Protein AF-A0A819P116-F1 (afdb_monomer)

Mean predicted aligned error: 5.12 Å

Radius of gyration: 17.54 Å; Cα contacts (8 Å, |Δi|>4): 75; chains: 1; bounding box: 42×33×46 Å

Sequence (129 aa):
MNESTSEQAKCEFLTLCRNRYPELSNAIDEFEQTYTVNDAIKWYTKDTFVYKLVNRALRTQDLECLFVLRFYLRNLTHCLKNEWNEWRNATNSGSIVTLYRGQVVNKEFRLDLLKRQGMLVSANGYLST

Foldseek 3Di:
DDPVVLVVLLVLLLVVLCVVCVVQVVVSVVCVPPDDLLCLVVVCPPPGSNVVQQVVCLQVVVVVSVSSCVSSVVSNVVNVVVVVVVVCVVVVDPDDDDDDDDDDDDPVVVVVVVVQPPDDDDRSHDDDD

Secondary structure (DSSP, 8-state):
--HHHHHHHHHHHHHHHHHH-GGGHHHHHHHHHH--GGGHHHHHHSTTHHHHHHHHHHHHT-HHHHHHTHHHHHHHHHHHHHHHHHHHHHHT--PPPP--------HHHHHHHHHTTT-----SS----

Solvent-accessible surface area (backbone atoms only — not comparable to full-atom values): 7775 Å² total; per-residue (Å²): 132,62,69,72,64,53,53,52,32,47,51,50,34,51,51,53,46,49,74,74,39,63,92,45,46,71,62,51,52,50,42,72,78,67,65,49,63,86,45,32,58,62,47,47,72,38,99,45,70,56,30,54,51,54,56,45,29,36,68,69,61,35,61,70,57,44,59,39,39,42,50,58,54,51,34,33,52,49,48,55,51,49,54,51,51,52,51,40,62,74,64,72,48,96,64,88,81,90,78,68,64,90,76,94,74,56,74,66,59,52,54,54,53,65,75,46,70,93,62,90,85,85,72,63,61,88,83,84,88

pLDDT: mean 91.26, std 8.72, range [49.66, 97.81]

Structure (mmCIF, N/CA/C/O backbone):
data_AF-A0A819P116-F1
#
_entry.id   AF-A0A819P116-F1
#
loop_
_atom_site.group_PDB
_atom_site.id
_atom_site.type_symbol
_atom_site.label_atom_id
_atom_site.label_alt_id
_atom_site.label_comp_id
_atom_site.label_asym_id
_atom_site.label_entity_id
_atom_site.label_seq_id
_atom_site.pdbx_PDB_ins_code
_atom_site.Cartn_x
_atom_site.Cartn_y
_atom_site.Cartn_z
_atom_site.occupancy
_atom_site.B_iso_or_equiv
_atom_site.auth_seq_id
_atom_site.auth_comp_id
_atom_site.auth_asym_id
_atom_site.auth_atom_id
_atom_site.pdbx_PDB_model_num
ATOM 1 N N . MET A 1 1 ? -8.294 20.040 8.835 1.00 49.66 1 MET A N 1
ATOM 2 C CA . MET A 1 1 ? -9.224 18.938 8.502 1.00 49.66 1 MET A CA 1
ATOM 3 C C . MET A 1 1 ? -9.812 18.492 9.825 1.00 49.66 1 MET A C 1
ATOM 5 O O . MET A 1 1 ? -9.026 18.102 10.677 1.00 49.66 1 MET A O 1
ATOM 9 N N . ASN A 1 2 ? -11.115 18.672 10.042 1.00 53.50 2 ASN A N 1
ATOM 10 C CA . ASN A 1 2 ? -11.742 18.419 11.343 1.00 53.50 2 ASN A CA 1
ATOM 11 C C . ASN A 1 2 ? -11.676 16.919 11.685 1.00 53.50 2 ASN A C 1
ATOM 13 O O . ASN A 1 2 ? -11.844 16.084 10.794 1.00 53.50 2 ASN A O 1
ATOM 17 N N . GLU A 1 3 ? -11.447 16.580 12.953 1.00 60.75 3 GLU A N 1
ATOM 18 C CA . GLU A 1 3 ? -11.389 15.200 13.477 1.00 60.75 3 GLU A CA 1
ATOM 19 C C . GLU A 1 3 ? -12.561 14.331 12.984 1.00 60.75 3 GLU A C 1
ATOM 21 O O . GLU A 1 3 ? -12.343 13.262 12.412 1.00 60.75 3 GLU A O 1
ATOM 26 N N . SER A 1 4 ? -13.775 14.891 13.017 1.00 64.81 4 SER A N 1
ATOM 27 C CA . SER A 1 4 ? -15.019 14.268 12.540 1.00 64.81 4 SER A CA 1
ATOM 28 C C . SER A 1 4 ? -14.961 13.750 11.088 1.00 64.81 4 SER A C 1
ATOM 30 O O . SER A 1 4 ? -15.488 12.679 10.789 1.00 64.81 4 SER A O 1
ATOM 32 N N . THR A 1 5 ? -14.262 14.438 10.174 1.00 74.12 5 THR A N 1
ATOM 33 C CA . THR A 1 5 ? -14.119 13.964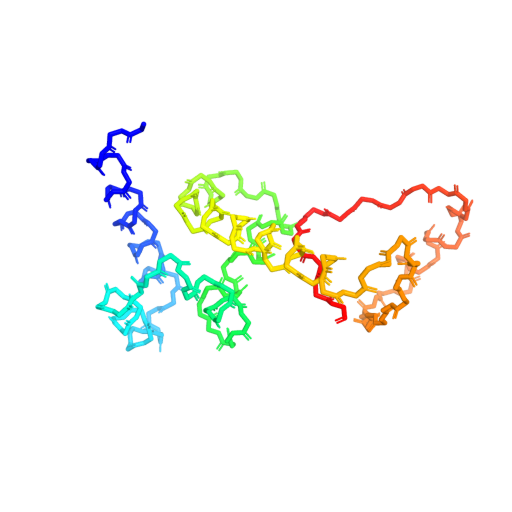 8.778 1.00 74.12 5 THR A CA 1
ATOM 34 C C . THR A 1 5 ? -13.131 12.809 8.615 1.00 74.12 5 THR A C 1
ATOM 36 O O . THR A 1 5 ? -13.232 12.047 7.652 1.00 74.12 5 THR A O 1
ATOM 39 N N . SER A 1 6 ? -12.165 12.667 9.527 1.00 78.88 6 SER A N 1
ATOM 40 C CA . SER A 1 6 ? -11.186 11.575 9.487 1.00 78.88 6 SER A CA 1
ATOM 41 C C . SER A 1 6 ? -11.774 10.280 10.041 1.00 78.88 6 SER A C 1
ATOM 43 O O . SER A 1 6 ? -11.533 9.210 9.483 1.00 78.88 6 SER A O 1
ATOM 45 N N . GLU A 1 7 ? -12.572 10.376 11.103 1.00 86.69 7 GLU A N 1
ATOM 46 C CA . GLU A 1 7 ? -13.273 9.233 11.696 1.00 86.69 7 GLU A CA 1
ATOM 47 C C . GLU A 1 7 ? -14.294 8.646 10.722 1.00 86.69 7 GLU A C 1
ATOM 49 O O . GLU A 1 7 ? -14.283 7.441 10.481 1.00 86.69 7 GLU A O 1
ATOM 54 N N . GLN A 1 8 ? -15.086 9.496 10.059 1.00 93.00 8 GLN A N 1
ATOM 55 C CA . GLN A 1 8 ? -16.009 9.045 9.017 1.00 93.00 8 GLN A CA 1
ATOM 56 C C . GLN A 1 8 ? -15.275 8.308 7.884 1.00 93.00 8 GLN A C 1
ATOM 58 O O . GLN A 1 8 ? -15.697 7.230 7.467 1.00 93.00 8 GLN A O 1
ATOM 63 N N . ALA A 1 9 ? -14.144 8.845 7.416 1.00 94.06 9 ALA A N 1
ATOM 64 C CA . ALA A 1 9 ? -13.345 8.204 6.373 1.00 94.06 9 ALA A CA 1
ATOM 65 C C . ALA A 1 9 ? -12.783 6.838 6.816 1.00 94.06 9 ALA A C 1
ATOM 67 O O . ALA A 1 9 ? -12.745 5.903 6.016 1.00 94.06 9 ALA A O 1
ATOM 68 N N . LYS A 1 10 ? -12.380 6.695 8.089 1.00 94.69 10 LYS A N 1
ATOM 69 C CA . LYS A 1 10 ? -11.963 5.404 8.662 1.00 94.69 10 LYS A CA 1
ATOM 70 C C . LYS A 1 10 ? -13.136 4.415 8.701 1.00 94.69 10 LYS A C 1
ATOM 72 O O . LYS A 1 10 ? -12.958 3.264 8.309 1.00 94.69 10 LYS A O 1
ATOM 77 N N . CYS A 1 11 ? -14.329 4.847 9.108 1.00 95.75 11 CYS A N 1
ATOM 78 C CA . CYS A 1 11 ? -15.523 3.996 9.137 1.00 95.75 11 CYS A CA 1
ATOM 79 C C . CYS A 1 11 ? -15.935 3.510 7.737 1.00 95.75 11 CYS A C 1
ATOM 81 O O . CYS A 1 11 ? -16.215 2.323 7.555 1.00 95.75 11 CYS A O 1
ATOM 83 N N . GLU A 1 12 ? -15.925 4.394 6.735 1.00 96.75 12 GLU A N 1
ATOM 84 C CA . GLU A 1 12 ? -16.185 4.040 5.330 1.00 96.75 12 GLU A CA 1
ATOM 85 C C . GLU A 1 12 ? -15.174 2.999 4.828 1.00 96.75 12 GLU A C 1
ATOM 87 O O . GLU A 1 12 ? -15.554 1.986 4.235 1.00 96.75 12 GLU A O 1
ATOM 92 N N . PHE A 1 13 ? -13.889 3.211 5.128 1.00 96.38 13 PHE A N 1
ATOM 93 C CA . PHE A 1 13 ? -12.815 2.276 4.806 1.00 96.38 13 PHE A CA 1
ATOM 94 C C . PHE A 1 13 ? -13.048 0.889 5.419 1.00 96.38 13 PHE A C 1
ATOM 96 O O . PHE A 1 13 ? -12.999 -0.114 4.704 1.00 96.38 13 PHE A O 1
ATOM 103 N N . LEU A 1 14 ? -13.337 0.815 6.721 1.00 97.19 14 LEU A N 1
ATOM 104 C CA . LEU A 1 14 ? -13.573 -0.457 7.412 1.00 97.19 14 LEU A CA 1
ATOM 105 C C . LEU A 1 14 ? -14.817 -1.172 6.882 1.00 97.19 14 LEU A C 1
ATOM 107 O O . LEU A 1 14 ? -14.788 -2.385 6.675 1.00 97.19 14 LEU A O 1
ATOM 111 N N . THR A 1 15 ? -15.879 -0.422 6.588 1.00 97.19 15 THR A N 1
ATOM 112 C CA . THR A 1 15 ? -17.108 -0.957 5.985 1.00 97.19 15 THR A CA 1
ATOM 113 C C . THR A 1 15 ? -16.822 -1.597 4.627 1.00 97.19 15 THR A C 1
ATOM 115 O O . THR A 1 15 ? -17.214 -2.739 4.383 1.00 97.19 15 THR A O 1
ATOM 118 N N . LEU A 1 16 ? -16.070 -0.909 3.760 1.00 96.69 16 LEU A N 1
ATOM 119 C CA . LEU A 1 16 ? -15.649 -1.460 2.472 1.00 96.69 16 LEU A CA 1
ATOM 120 C C . LEU A 1 16 ? -14.824 -2.743 2.649 1.00 96.69 16 LEU A C 1
ATOM 122 O O . LEU A 1 16 ? -15.045 -3.719 1.931 1.00 96.69 16 LEU A O 1
ATOM 126 N N . CYS A 1 17 ? -13.899 -2.764 3.612 1.00 96.38 17 CYS A N 1
ATOM 127 C CA . CYS A 1 17 ? -13.060 -3.933 3.876 1.00 96.38 17 CYS A CA 1
ATOM 128 C C . CYS A 1 17 ? -13.887 -5.145 4.321 1.00 96.38 17 CYS A C 1
ATOM 130 O O . CYS A 1 17 ? -13.703 -6.225 3.761 1.00 96.38 17 CYS A O 1
ATOM 132 N N . ARG A 1 18 ? -14.828 -4.961 5.258 1.00 96.81 18 ARG A N 1
ATOM 133 C CA . ARG A 1 18 ? -15.718 -6.031 5.749 1.00 96.81 18 ARG A CA 1
ATOM 134 C C . ARG A 1 18 ? -16.588 -6.608 4.638 1.00 96.81 18 ARG A C 1
ATOM 136 O O . ARG A 1 18 ? -16.720 -7.822 4.535 1.00 96.81 18 ARG A O 1
ATOM 143 N N . ASN A 1 19 ? -17.115 -5.750 3.766 1.00 96.12 19 ASN A N 1
ATOM 144 C CA . ASN A 1 19 ? -17.925 -6.186 2.629 1.00 96.12 19 ASN A CA 1
ATOM 145 C C . ASN A 1 19 ? -17.101 -6.947 1.580 1.00 96.12 19 ASN A C 1
ATOM 147 O O . ASN A 1 19 ? -17.611 -7.857 0.929 1.00 96.12 19 ASN A O 1
ATOM 151 N N . ARG A 1 20 ? -15.835 -6.561 1.372 1.00 95.31 20 ARG A N 1
ATOM 152 C CA . ARG A 1 20 ? -15.000 -7.116 0.298 1.00 95.31 20 ARG A CA 1
ATOM 153 C C . ARG A 1 20 ? -14.248 -8.383 0.686 1.00 95.31 20 ARG A C 1
ATOM 155 O O . ARG A 1 20 ? -13.995 -9.196 -0.205 1.00 95.31 20 ARG A O 1
ATOM 162 N N . TYR A 1 21 ? -13.878 -8.492 1.959 1.00 95.50 21 TYR A N 1
ATOM 163 C CA . TYR A 1 21 ? -13.057 -9.565 2.518 1.00 95.50 21 TYR A CA 1
ATOM 164 C C . TYR A 1 21 ? -13.675 -10.098 3.820 1.00 95.50 21 TYR A C 1
ATOM 166 O O . TYR A 1 21 ? -13.065 -9.967 4.888 1.00 95.50 21 TYR A O 1
ATOM 174 N N . PRO A 1 22 ? -14.894 -10.670 3.774 1.00 95.00 22 PRO A N 1
ATOM 175 C CA . PRO A 1 22 ? -15.535 -11.232 4.963 1.00 95.00 22 PRO A CA 1
ATOM 176 C C . PRO A 1 22 ? -14.680 -12.323 5.627 1.00 95.00 22 PRO A C 1
ATOM 178 O O . PRO A 1 22 ? -14.722 -12.489 6.841 1.00 95.00 22 PRO A O 1
ATOM 181 N N . GLU A 1 23 ? -13.845 -13.023 4.855 1.00 96.25 23 GLU A N 1
ATOM 182 C CA . GLU A 1 23 ? -12.907 -14.035 5.341 1.00 96.25 23 GLU A CA 1
ATOM 183 C C . GLU A 1 23 ? -11.741 -13.470 6.171 1.00 96.25 23 GLU A C 1
ATOM 185 O O . GLU A 1 23 ? -11.044 -14.224 6.845 1.00 96.25 23 GLU A O 1
ATOM 190 N N . LEU A 1 24 ? -11.517 -12.151 6.136 1.00 96.00 24 LEU A N 1
ATOM 191 C CA . LEU A 1 24 ? -10.452 -11.462 6.870 1.00 96.00 24 LEU A CA 1
ATOM 192 C C . LEU A 1 24 ? -10.985 -10.648 8.060 1.00 96.00 24 LEU A C 1
ATOM 194 O O . LEU A 1 24 ? -10.283 -9.755 8.536 1.00 96.00 24 LEU A O 1
ATOM 198 N N . SER A 1 25 ? -12.189 -10.955 8.561 1.00 95.19 25 SER A N 1
ATOM 199 C CA . SER A 1 25 ? -12.842 -10.230 9.665 1.00 95.19 25 SER A CA 1
ATOM 200 C C . SER A 1 25 ? -11.921 -10.016 10.869 1.00 95.19 25 SER A C 1
ATOM 202 O O . SER A 1 25 ? -11.741 -8.883 11.297 1.00 95.19 25 SER A O 1
ATOM 204 N N . ASN A 1 26 ? -11.231 -11.065 11.327 1.00 96.88 26 ASN A N 1
ATOM 205 C CA . ASN A 1 26 ? -10.325 -10.986 12.479 1.00 96.88 26 ASN A CA 1
ATOM 206 C C . ASN A 1 26 ? -9.188 -9.972 12.267 1.00 96.88 26 ASN A C 1
ATOM 208 O O . ASN A 1 26 ? -8.820 -9.251 13.189 1.00 96.88 26 ASN A O 1
ATOM 212 N N . ALA A 1 27 ? -8.635 -9.897 11.052 1.00 97.12 27 ALA A N 1
ATOM 213 C CA . ALA A 1 27 ? -7.581 -8.937 10.727 1.00 97.12 27 ALA A CA 1
ATOM 214 C C . ALA A 1 27 ? -8.131 -7.506 10.613 1.00 97.12 27 ALA A C 1
ATOM 216 O O . ALA A 1 27 ? -7.426 -6.550 10.932 1.00 97.12 27 ALA A O 1
ATOM 217 N N . ILE A 1 28 ? -9.375 -7.353 10.151 1.00 97.81 28 ILE A N 1
ATOM 218 C CA . ILE A 1 28 ? -10.056 -6.056 10.081 1.00 97.81 28 ILE A CA 1
ATOM 219 C C . ILE A 1 28 ? -10.374 -5.547 11.491 1.00 97.81 28 ILE A C 1
ATOM 221 O O . ILE A 1 28 ? -10.166 -4.367 11.764 1.00 97.81 28 ILE A O 1
ATOM 225 N N . ASP A 1 29 ? -10.808 -6.425 12.392 1.00 97.75 29 ASP A N 1
ATOM 226 C CA . ASP A 1 29 ? -11.084 -6.081 13.787 1.00 97.75 29 ASP A CA 1
ATOM 227 C C . ASP A 1 29 ? -9.786 -5.750 14.545 1.00 97.75 29 ASP A C 1
ATOM 229 O O . ASP A 1 29 ? -9.729 -4.748 15.259 1.00 97.75 29 ASP A O 1
ATOM 233 N N . GLU A 1 30 ? -8.704 -6.512 14.314 1.00 97.81 30 GLU A N 1
ATOM 234 C CA . GLU A 1 30 ? -7.354 -6.180 14.801 1.00 97.81 30 GLU A CA 1
ATOM 235 C C . GLU A 1 30 ? -6.950 -4.776 14.331 1.00 97.81 30 GLU A C 1
ATOM 237 O O . GLU A 1 30 ? -6.505 -3.953 15.132 1.00 97.81 30 GLU A O 1
ATOM 242 N N . PHE A 1 31 ? -7.138 -4.471 13.044 1.00 97.44 31 PHE A N 1
ATOM 243 C CA . PHE A 1 31 ? -6.842 -3.149 12.502 1.00 97.44 31 PHE A CA 1
ATOM 244 C C . PHE A 1 31 ? -7.696 -2.067 13.168 1.00 97.44 31 PHE A C 1
ATOM 246 O O . PHE A 1 31 ? -7.167 -1.042 13.581 1.00 97.44 31 PHE A O 1
ATOM 253 N N . GLU A 1 32 ? -9.009 -2.254 13.291 1.00 97.12 32 GLU A N 1
ATOM 254 C CA . GLU A 1 32 ? -9.896 -1.243 13.870 1.00 97.12 32 GLU A CA 1
ATOM 255 C C . GLU A 1 32 ? -9.470 -0.844 15.289 1.00 97.12 32 GLU A C 1
ATOM 257 O O . GLU A 1 32 ? -9.412 0.358 15.581 1.00 97.12 32 GLU A O 1
ATOM 262 N N . GLN A 1 33 ? -9.116 -1.842 16.108 1.00 96.88 33 GLN A N 1
ATOM 263 C CA . GLN A 1 33 ? -8.743 -1.694 17.515 1.00 96.88 33 GLN A CA 1
ATOM 264 C C . GLN A 1 33 ? -7.321 -1.164 17.719 1.00 96.88 33 GLN A C 1
ATOM 266 O O . GLN A 1 33 ? -7.084 -0.397 18.649 1.00 96.88 33 GLN A O 1
ATOM 271 N N . THR A 1 34 ? -6.369 -1.585 16.882 1.00 96.38 34 THR A N 1
ATOM 272 C CA . THR A 1 34 ? -4.933 -1.358 17.138 1.00 96.38 34 THR A CA 1
ATOM 273 C C . THR A 1 34 ? -4.278 -0.357 16.197 1.00 96.38 34 THR A C 1
ATOM 275 O O . THR A 1 34 ? -3.186 0.122 16.491 1.00 96.38 34 THR A O 1
ATOM 278 N N . TYR A 1 35 ? -4.908 -0.027 15.066 1.00 97.06 35 TYR A N 1
ATOM 279 C CA . TYR A 1 35 ? -4.278 0.802 14.046 1.00 97.06 35 TYR A CA 1
ATOM 280 C C . TYR A 1 35 ? -3.994 2.220 14.538 1.00 97.06 35 TYR A C 1
ATOM 282 O O . TYR A 1 35 ? -4.913 2.986 14.849 1.00 97.06 35 TYR A O 1
ATOM 290 N N . THR A 1 36 ? -2.721 2.603 14.461 1.00 95.88 36 THR A N 1
ATOM 291 C CA . THR A 1 36 ? -2.273 3.992 14.541 1.00 95.88 36 THR A CA 1
ATOM 292 C C . THR A 1 36 ? -1.695 4.453 13.202 1.00 95.88 36 THR A C 1
ATOM 294 O O . THR A 1 36 ? -1.351 3.645 12.337 1.00 95.88 36 THR A O 1
ATOM 297 N N . VAL A 1 37 ? -1.557 5.770 13.014 1.00 95.44 37 VAL A N 1
ATOM 298 C CA . VAL A 1 37 ? -0.964 6.341 11.788 1.00 95.44 37 VAL A CA 1
ATOM 299 C C . VAL A 1 37 ? 0.428 5.758 11.522 1.00 95.44 37 VAL A C 1
ATOM 301 O O . VAL A 1 37 ? 0.726 5.416 10.381 1.00 95.44 37 VAL A O 1
ATOM 304 N N . ASN A 1 38 ? 1.238 5.566 12.568 1.00 95.69 38 ASN A N 1
ATOM 305 C CA . ASN A 1 38 ? 2.607 5.052 12.461 1.00 95.69 38 ASN A CA 1
ATOM 306 C C . ASN A 1 38 ? 2.665 3.587 11.996 1.00 95.69 38 ASN A C 1
ATOM 308 O O . ASN A 1 38 ? 3.666 3.160 11.427 1.00 95.69 38 ASN A O 1
ATOM 312 N N . ASP A 1 39 ? 1.577 2.829 12.148 1.00 96.25 39 ASP A N 1
ATOM 313 C CA . ASP A 1 39 ? 1.490 1.448 11.669 1.00 96.25 39 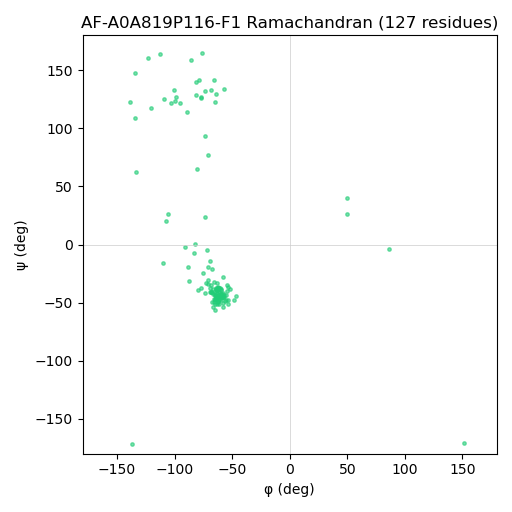ASP A CA 1
ATOM 314 C C . ASP A 1 39 ? 1.138 1.349 10.177 1.00 96.25 39 ASP A C 1
ATOM 316 O O . ASP A 1 39 ? 1.016 0.242 9.646 1.00 96.25 39 ASP A O 1
ATOM 320 N N . ALA A 1 40 ? 0.950 2.472 9.469 1.00 97.38 40 ALA A N 1
ATOM 321 C CA . ALA A 1 40 ? 0.516 2.459 8.074 1.00 97.38 40 ALA A CA 1
ATOM 322 C C . ALA A 1 40 ? 1.419 1.584 7.196 1.00 97.38 40 ALA A C 1
ATOM 324 O O . ALA A 1 40 ? 0.910 0.686 6.533 1.00 97.38 40 ALA A O 1
ATOM 325 N N . ILE A 1 41 ? 2.741 1.761 7.235 1.00 97.38 41 ILE A N 1
ATOM 326 C CA . ILE A 1 41 ? 3.658 0.949 6.416 1.00 97.38 41 ILE A CA 1
ATOM 327 C C . ILE A 1 41 ? 3.567 -0.533 6.796 1.00 97.38 41 ILE A C 1
ATOM 329 O O . ILE A 1 41 ? 3.453 -1.376 5.910 1.00 97.38 41 ILE A O 1
ATOM 333 N N . LYS A 1 42 ? 3.534 -0.849 8.096 1.00 97.19 42 LYS A N 1
ATOM 334 C CA . LYS A 1 42 ? 3.424 -2.224 8.609 1.00 97.19 42 LYS A CA 1
ATOM 335 C C . LYS A 1 42 ? 2.180 -2.940 8.078 1.00 97.19 42 LYS A C 1
ATOM 337 O O . LYS A 1 42 ? 2.265 -4.081 7.635 1.00 97.19 42 LYS A O 1
ATOM 342 N N . TRP A 1 43 ? 1.024 -2.280 8.088 1.00 97.25 43 TRP A N 1
ATOM 343 C CA . TRP A 1 43 ? -0.210 -2.859 7.546 1.00 97.25 43 TRP A CA 1
ATOM 344 C C . TRP A 1 43 ? -0.204 -2.965 6.020 1.00 97.25 43 TRP A C 1
ATOM 346 O O . TRP A 1 43 ? -0.808 -3.889 5.477 1.00 97.25 43 TRP A O 1
ATOM 356 N N . TYR A 1 44 ? 0.494 -2.057 5.334 1.00 96.75 44 TYR A N 1
ATOM 357 C CA . TYR A 1 44 ? 0.631 -2.092 3.881 1.00 96.75 44 TYR A CA 1
ATOM 358 C C . TYR A 1 44 ? 1.534 -3.239 3.421 1.00 96.75 44 TYR A C 1
ATOM 360 O O . TYR A 1 44 ? 1.301 -3.802 2.358 1.00 96.75 44 TYR A O 1
ATOM 368 N N . THR A 1 45 ? 2.558 -3.591 4.199 1.00 95.06 45 THR A N 1
ATOM 369 C CA . THR A 1 45 ? 3.494 -4.673 3.861 1.00 95.06 45 THR A CA 1
ATOM 370 C C . THR A 1 45 ? 3.036 -6.049 4.350 1.00 95.06 45 THR A C 1
ATOM 372 O O . THR A 1 45 ? 3.493 -7.058 3.816 1.00 95.06 45 THR A O 1
ATOM 375 N N . LYS A 1 46 ? 2.111 -6.123 5.318 1.00 94.31 46 LYS A N 1
ATOM 376 C CA . LYS A 1 46 ? 1.462 -7.376 5.749 1.00 94.31 46 LYS A CA 1
ATOM 377 C C . LYS A 1 46 ? 0.552 -7.896 4.623 1.00 94.31 46 LYS A C 1
ATOM 379 O O . LYS A 1 46 ? -0.268 -7.141 4.099 1.00 94.31 46 LYS A O 1
ATOM 384 N N . ASP A 1 47 ? 0.629 -9.189 4.290 1.00 90.75 47 ASP A N 1
ATOM 385 C CA . ASP A 1 47 ? -0.260 -9.822 3.295 1.00 90.75 47 ASP A CA 1
ATOM 386 C C . ASP A 1 47 ? -1.697 -9.962 3.833 1.00 90.75 47 ASP A C 1
ATOM 388 O O . ASP A 1 47 ? -2.137 -11.012 4.296 1.00 90.75 47 ASP A O 1
ATOM 392 N N . THR A 1 48 ? -2.428 -8.849 3.832 1.00 94.44 48 THR A N 1
ATOM 393 C CA . THR A 1 48 ? -3.792 -8.734 4.367 1.00 94.44 48 THR A CA 1
ATOM 394 C C . THR A 1 48 ? -4.690 -7.924 3.435 1.00 94.44 48 THR A C 1
ATOM 396 O O . THR A 1 48 ? -4.311 -7.565 2.315 1.00 94.44 48 THR A O 1
ATOM 399 N N . PHE A 1 49 ? -5.903 -7.616 3.899 1.00 95.62 49 PHE A N 1
ATOM 400 C CA . PHE A 1 49 ? -6.885 -6.817 3.172 1.00 95.62 49 PHE A CA 1
ATOM 401 C C . PHE A 1 49 ? -6.334 -5.453 2.734 1.00 95.62 49 PHE A C 1
ATOM 403 O O . PHE A 1 49 ? -6.654 -4.999 1.639 1.00 95.62 49 PHE A O 1
ATOM 410 N N . VAL A 1 50 ? -5.468 -4.828 3.538 1.00 95.88 50 VAL A N 1
ATOM 411 C CA . VAL A 1 50 ? -4.918 -3.496 3.265 1.00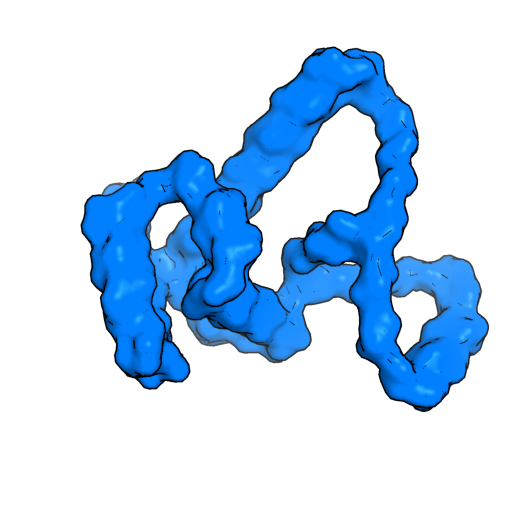 95.88 50 VAL A CA 1
ATOM 412 C C . VAL A 1 50 ? -4.049 -3.497 2.008 1.00 95.88 50 VAL A C 1
ATOM 414 O O . VAL A 1 50 ? -4.345 -2.776 1.053 1.00 95.88 50 VAL A O 1
ATOM 417 N N . TYR A 1 51 ? -3.023 -4.355 1.974 1.00 93.69 51 TYR A N 1
ATOM 418 C CA . TYR A 1 51 ? -2.150 -4.534 0.811 1.00 93.69 51 TYR A CA 1
ATOM 419 C C . TYR A 1 51 ? -2.961 -4.833 -0.455 1.00 93.69 51 TYR A C 1
ATOM 421 O O . TYR A 1 51 ? -2.762 -4.203 -1.499 1.00 93.69 51 TYR A O 1
ATOM 429 N N . LYS A 1 52 ? -3.907 -5.777 -0.353 1.00 92.19 52 LYS A N 1
ATOM 430 C CA . LYS A 1 52 ? -4.734 -6.240 -1.475 1.00 92.19 52 LYS A CA 1
ATOM 431 C C . LYS A 1 52 ? -5.636 -5.131 -2.012 1.00 92.19 52 LYS A C 1
ATOM 433 O O . LYS A 1 52 ? -5.673 -4.914 -3.225 1.00 92.19 52 LYS A O 1
ATOM 438 N N . LEU A 1 53 ? -6.342 -4.423 -1.128 1.00 94.56 53 LEU A N 1
ATOM 439 C CA . LEU A 1 53 ? -7.300 -3.383 -1.496 1.00 94.56 53 LEU A CA 1
ATOM 440 C C . LEU A 1 53 ? -6.603 -2.170 -2.112 1.00 94.56 53 LEU A C 1
ATOM 442 O O . LEU A 1 53 ? -6.971 -1.757 -3.210 1.00 94.56 53 LEU A O 1
ATOM 446 N N . VAL A 1 54 ? -5.557 -1.658 -1.457 1.00 94.75 54 VAL A N 1
ATOM 447 C CA . VAL A 1 54 ? -4.818 -0.476 -1.922 1.00 94.75 54 VAL A CA 1
ATOM 448 C C . VAL A 1 54 ? -4.181 -0.732 -3.284 1.00 94.75 54 VAL A C 1
ATOM 450 O O . VAL A 1 54 ? -4.410 0.027 -4.227 1.00 94.75 54 VAL A O 1
ATOM 453 N N . ASN A 1 55 ? -3.435 -1.831 -3.432 1.00 91.75 55 ASN A N 1
ATOM 454 C CA . ASN A 1 55 ? -2.776 -2.128 -4.703 1.00 91.75 55 ASN A CA 1
ATOM 455 C C . ASN A 1 55 ? -3.765 -2.407 -5.824 1.00 91.75 55 ASN A C 1
ATOM 457 O O . ASN A 1 55 ? -3.458 -2.135 -6.982 1.00 91.75 55 ASN A O 1
ATOM 461 N N . ARG A 1 56 ? -4.922 -2.997 -5.520 1.00 92.31 56 ARG A N 1
ATOM 462 C CA . ARG A 1 56 ? -5.960 -3.207 -6.526 1.00 92.31 56 ARG A CA 1
ATOM 463 C C . ARG A 1 56 ? -6.538 -1.877 -6.993 1.00 92.31 56 ARG A C 1
ATOM 465 O O . ARG A 1 56 ? -6.504 -1.637 -8.193 1.00 92.31 56 ARG A O 1
ATOM 472 N N . ALA A 1 57 ? -7.006 -1.037 -6.069 1.00 94.31 57 ALA A N 1
ATOM 473 C CA . ALA A 1 57 ? -7.645 0.238 -6.387 1.00 94.31 57 ALA A CA 1
ATOM 474 C C . ALA A 1 57 ? -6.729 1.154 -7.212 1.00 94.31 57 ALA A C 1
ATOM 476 O O . ALA A 1 57 ? -7.164 1.740 -8.199 1.00 94.31 57 ALA A O 1
ATOM 477 N N . LEU A 1 58 ? -5.441 1.210 -6.857 1.00 92.31 58 LEU A N 1
ATOM 478 C CA . LEU A 1 58 ? -4.430 1.971 -7.592 1.00 92.31 58 LEU A CA 1
ATOM 479 C C . LEU A 1 58 ? -4.197 1.412 -9.008 1.00 92.31 58 LEU A C 1
ATOM 481 O O . LEU A 1 58 ? -4.239 2.163 -9.982 1.00 92.31 58 LEU A O 1
ATOM 485 N N . ARG A 1 59 ? -4.041 0.085 -9.148 1.00 89.38 59 ARG A N 1
ATOM 486 C CA . ARG A 1 59 ? -3.831 -0.570 -10.455 1.00 89.38 59 ARG A CA 1
ATOM 487 C C . ARG A 1 59 ? -5.016 -0.421 -11.402 1.00 89.38 59 ARG A C 1
ATOM 489 O O . ARG A 1 59 ? -4.802 -0.304 -12.603 1.00 89.38 59 ARG A O 1
ATOM 496 N N . THR A 1 60 ? -6.239 -0.465 -10.879 1.00 91.94 60 THR A N 1
ATOM 497 C CA . THR A 1 60 ? -7.461 -0.322 -11.682 1.00 91.94 60 THR A CA 1
ATOM 498 C C . THR A 1 60 ? -7.935 1.123 -11.798 1.00 91.94 60 THR A C 1
ATOM 500 O O . THR A 1 60 ? -8.929 1.354 -12.475 1.00 91.94 60 THR A O 1
ATOM 503 N N . GLN A 1 61 ? -7.251 2.074 -11.148 1.00 90.88 61 GLN A N 1
ATOM 504 C CA . GLN A 1 61 ? -7.652 3.483 -11.063 1.00 90.88 61 GLN A CA 1
ATOM 505 C C . GLN A 1 61 ? -9.119 3.654 -10.635 1.00 90.88 61 GLN A C 1
ATOM 507 O O . GLN A 1 61 ? -9.844 4.501 -11.152 1.00 90.88 61 GLN A O 1
ATOM 512 N N . ASP A 1 62 ? -9.560 2.829 -9.686 1.00 94.06 62 ASP A N 1
ATOM 513 C CA . ASP A 1 62 ? -10.926 2.860 -9.165 1.00 94.06 62 ASP A CA 1
ATOM 514 C C . ASP A 1 62 ? -11.091 4.090 -8.261 1.00 94.06 62 ASP A C 1
ATOM 516 O O . ASP A 1 62 ? -10.725 4.065 -7.086 1.00 94.06 62 ASP A O 1
ATOM 520 N N . LEU A 1 63 ? -11.572 5.196 -8.835 1.00 93.31 63 LEU A N 1
ATOM 521 C CA . LEU A 1 63 ? -11.645 6.494 -8.159 1.00 93.31 63 LEU A CA 1
ATOM 522 C C . LEU A 1 63 ? -12.558 6.471 -6.929 1.00 93.31 63 LEU A C 1
ATOM 524 O O . LEU A 1 63 ? -12.225 7.091 -5.919 1.00 93.31 63 LEU A O 1
ATOM 528 N N . GLU A 1 64 ? -13.671 5.740 -6.989 1.00 94.00 64 GLU A N 1
ATOM 529 C CA . GLU A 1 64 ? -14.595 5.598 -5.861 1.00 94.00 64 GLU A CA 1
ATOM 530 C C . GLU A 1 64 ? -13.917 4.843 -4.715 1.00 94.00 64 GLU A C 1
ATOM 532 O O . GLU A 1 64 ? -13.906 5.307 -3.570 1.00 94.00 64 GLU A O 1
ATOM 537 N N . CYS A 1 65 ? -13.252 3.725 -5.026 1.00 94.44 65 CYS A N 1
ATOM 538 C CA . CYS A 1 65 ? -12.495 2.977 -4.032 1.00 94.44 65 CYS A CA 1
ATOM 539 C C . CYS A 1 65 ? -11.332 3.805 -3.467 1.00 94.44 65 CYS A C 1
ATOM 541 O O . CYS A 1 65 ? -11.122 3.815 -2.254 1.00 94.44 65 CYS A O 1
ATOM 543 N N . LEU A 1 66 ? -10.603 4.545 -4.306 1.00 94.88 66 LEU A N 1
ATOM 544 C CA . LEU A 1 66 ? -9.512 5.421 -3.870 1.00 94.88 66 LEU A CA 1
ATOM 545 C C . LEU A 1 66 ? -10.003 6.542 -2.946 1.00 94.88 66 LEU A C 1
ATOM 547 O O . LEU A 1 66 ? -9.317 6.870 -1.976 1.00 94.88 66 LEU A O 1
ATOM 551 N N . PHE A 1 67 ? -11.194 7.092 -3.193 1.00 94.94 67 PHE A N 1
ATOM 552 C CA . PHE A 1 67 ? -11.801 8.076 -2.303 1.00 94.94 67 PHE A CA 1
ATOM 553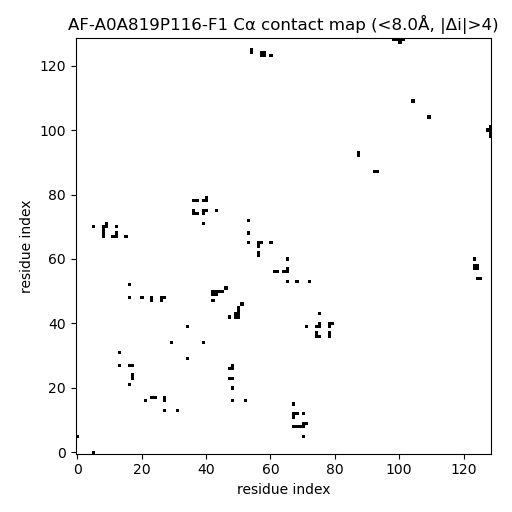 C C . PHE A 1 67 ? -12.136 7.473 -0.935 1.00 94.94 67 PHE A C 1
ATOM 555 O O . PHE A 1 67 ? -11.853 8.090 0.091 1.00 94.94 67 PHE A O 1
ATOM 562 N N . VAL A 1 68 ? -12.666 6.251 -0.875 1.00 96.31 68 VAL A N 1
ATOM 563 C CA . VAL A 1 68 ? -12.886 5.548 0.404 1.00 96.31 68 VAL A CA 1
ATOM 564 C C . VAL A 1 68 ? -11.556 5.255 1.113 1.00 96.31 68 VAL A C 1
ATOM 566 O O . VAL A 1 68 ? -11.427 5.442 2.321 1.00 96.31 68 VAL A O 1
ATOM 569 N N . LEU A 1 69 ? -10.516 4.891 0.358 1.00 95.50 69 LEU A N 1
ATOM 570 C CA . LEU A 1 69 ? -9.165 4.641 0.870 1.00 95.50 69 LEU A CA 1
ATOM 571 C C . LEU A 1 69 ? -8.411 5.915 1.306 1.00 95.50 69 LEU A C 1
ATOM 573 O O . LEU A 1 69 ? -7.304 5.798 1.840 1.00 95.50 69 LEU A O 1
ATOM 577 N N . ARG A 1 70 ? -8.969 7.124 1.114 1.00 94.81 70 ARG A N 1
ATOM 578 C CA . ARG A 1 70 ? -8.286 8.418 1.351 1.00 94.81 70 ARG A CA 1
ATOM 579 C C . ARG A 1 70 ? -7.649 8.536 2.734 1.00 94.81 70 ARG A C 1
ATOM 581 O O . ARG A 1 70 ? -6.550 9.076 2.854 1.00 94.81 70 ARG A O 1
ATOM 588 N N . PHE A 1 71 ? -8.319 8.008 3.760 1.00 94.88 71 PHE A N 1
ATOM 589 C CA . PHE A 1 71 ? -7.814 7.972 5.132 1.00 94.88 71 PHE A CA 1
ATOM 590 C C . PHE A 1 71 ? -6.474 7.235 5.195 1.00 94.88 71 PHE A C 1
ATOM 592 O O . PHE A 1 71 ? -5.466 7.778 5.644 1.00 94.88 71 PHE A O 1
ATOM 599 N N . TYR A 1 72 ? -6.455 6.013 4.671 1.00 96.69 72 TYR A N 1
ATOM 600 C CA . TYR A 1 72 ? -5.293 5.149 4.749 1.00 96.69 72 TYR A CA 1
ATOM 601 C C . TYR A 1 72 ? -4.167 5.603 3.807 1.00 96.69 72 TYR A C 1
ATOM 603 O O . TYR A 1 72 ? -3.008 5.645 4.212 1.00 96.69 72 TYR A O 1
ATOM 611 N N . LEU A 1 73 ? -4.492 6.021 2.577 1.00 95.94 73 LEU A N 1
ATOM 612 C CA . LEU A 1 73 ? -3.511 6.515 1.598 1.00 95.94 73 LEU A CA 1
ATOM 613 C C . LEU A 1 73 ? -2.773 7.762 2.090 1.00 95.94 73 LEU A C 1
ATOM 615 O O . LEU A 1 73 ? -1.569 7.907 1.863 1.00 95.94 73 LEU A O 1
ATOM 619 N N . ARG A 1 74 ? -3.477 8.660 2.789 1.00 95.81 74 ARG A N 1
ATOM 620 C CA . ARG A 1 74 ? -2.862 9.836 3.407 1.00 95.81 74 ARG A CA 1
ATOM 621 C C . ARG A 1 74 ? -1.831 9.424 4.456 1.00 95.81 74 ARG A C 1
ATOM 623 O O . ARG A 1 74 ? -0.708 9.924 4.411 1.00 95.81 74 ARG A O 1
ATOM 630 N N . ASN A 1 75 ? -2.194 8.504 5.348 1.00 97.19 75 ASN A N 1
ATOM 631 C CA . ASN A 1 75 ? -1.304 8.014 6.401 1.00 97.19 75 ASN A CA 1
ATOM 632 C C . ASN A 1 75 ? -0.096 7.280 5.810 1.00 97.19 75 ASN A C 1
ATOM 634 O O . ASN A 1 75 ? 1.038 7.599 6.148 1.00 97.19 75 ASN A O 1
ATOM 638 N N . LEU A 1 76 ? -0.325 6.374 4.855 1.00 97.06 76 LEU A N 1
ATOM 639 C CA . LEU A 1 76 ? 0.742 5.636 4.182 1.00 97.06 76 LEU A CA 1
ATOM 640 C C . LEU A 1 76 ? 1.723 6.577 3.472 1.00 97.06 76 LEU A C 1
ATOM 642 O O . LEU A 1 76 ? 2.932 6.447 3.639 1.00 97.06 76 LEU A O 1
ATOM 646 N N . THR A 1 77 ? 1.216 7.567 2.732 1.00 96.25 77 THR A N 1
ATOM 647 C CA . THR A 1 77 ? 2.061 8.571 2.063 1.00 96.25 77 THR A CA 1
ATOM 648 C C . THR A 1 77 ? 2.872 9.385 3.064 1.00 96.25 77 THR A C 1
ATOM 650 O O . THR A 1 77 ? 4.030 9.701 2.799 1.00 96.25 77 THR A O 1
ATOM 653 N N . HIS A 1 78 ? 2.266 9.760 4.192 1.00 96.62 78 HIS A N 1
ATOM 654 C CA . HIS A 1 78 ? 2.949 10.508 5.239 1.00 96.62 78 HIS A CA 1
ATOM 655 C C . HIS A 1 78 ? 4.097 9.691 5.841 1.00 96.62 78 HIS A C 1
ATOM 657 O O . HIS A 1 78 ? 5.230 10.162 5.838 1.00 96.62 78 HIS A O 1
ATOM 663 N N . CYS A 1 79 ? 3.833 8.449 6.253 1.00 97.12 79 CYS A N 1
ATOM 664 C CA . CYS A 1 79 ? 4.855 7.572 6.818 1.00 97.12 79 CYS A CA 1
ATOM 665 C C . CYS A 1 79 ? 5.987 7.292 5.822 1.00 97.12 79 CYS A C 1
ATOM 667 O O . CYS A 1 79 ? 7.146 7.434 6.184 1.00 97.12 79 CYS A O 1
ATOM 669 N N . LEU A 1 80 ? 5.679 6.983 4.554 1.00 96.19 80 LEU A N 1
ATOM 670 C CA . LEU A 1 80 ? 6.711 6.738 3.534 1.00 96.19 80 LEU A CA 1
ATOM 671 C C . LEU A 1 80 ? 7.614 7.957 3.307 1.00 96.19 80 LEU A C 1
ATOM 673 O O . LEU A 1 80 ? 8.815 7.805 3.104 1.00 96.19 80 LEU A O 1
ATOM 677 N N . LYS A 1 81 ? 7.052 9.172 3.345 1.00 95.62 81 LYS A N 1
ATOM 678 C CA . LYS A 1 81 ? 7.838 10.411 3.244 1.00 95.62 81 LYS A CA 1
ATOM 679 C C . LYS A 1 81 ? 8.736 10.616 4.460 1.00 95.62 81 LYS A C 1
ATOM 681 O O . LYS A 1 81 ? 9.869 11.052 4.283 1.00 95.62 81 LYS A O 1
ATOM 686 N N . ASN A 1 82 ? 8.241 10.324 5.661 1.00 96.00 82 ASN A N 1
ATOM 687 C CA . ASN A 1 82 ? 9.032 10.446 6.883 1.00 96.00 82 ASN A CA 1
ATOM 688 C C . ASN A 1 82 ? 10.195 9.448 6.872 1.00 96.00 82 ASN A C 1
ATOM 690 O O . ASN A 1 82 ? 11.335 9.883 6.973 1.00 96.00 82 ASN A O 1
ATOM 694 N N . GLU A 1 83 ? 9.925 8.165 6.610 1.00 93.94 83 GLU A N 1
ATOM 695 C CA . GLU A 1 83 ? 10.953 7.119 6.478 1.00 93.94 83 GLU A CA 1
ATOM 696 C C . GLU A 1 83 ? 12.000 7.478 5.420 1.00 93.94 83 GLU A C 1
ATOM 698 O O . GLU A 1 83 ? 13.201 7.360 5.647 1.00 93.94 83 GLU A O 1
ATOM 703 N N . TRP A 1 84 ? 11.563 7.986 4.264 1.00 91.69 84 TRP A N 1
ATOM 704 C CA . TRP A 1 84 ? 12.478 8.451 3.224 1.00 91.69 84 TRP A CA 1
ATOM 705 C C . TRP A 1 84 ? 13.380 9.596 3.701 1.00 91.69 84 TRP A C 1
ATOM 707 O O . TRP A 1 84 ? 14.581 9.594 3.430 1.00 91.69 84 TRP A O 1
ATOM 717 N N . ASN A 1 85 ? 12.815 10.583 4.398 1.00 91.94 85 ASN A N 1
ATOM 718 C CA . ASN A 1 85 ? 13.579 11.716 4.913 1.00 91.94 85 ASN A CA 1
ATOM 719 C C . ASN A 1 85 ? 14.570 11.278 5.998 1.00 91.94 85 ASN A C 1
ATOM 721 O O . ASN A 1 85 ? 15.714 11.726 5.985 1.00 91.94 85 ASN A O 1
ATOM 725 N N . GLU A 1 86 ? 14.153 10.397 6.907 1.00 92.19 86 GLU A N 1
ATOM 726 C CA . GLU A 1 86 ? 15.014 9.833 7.949 1.00 92.19 86 GLU A CA 1
ATOM 727 C C . GLU A 1 86 ? 16.164 9.034 7.344 1.00 92.19 86 GLU A C 1
ATOM 729 O O . GLU A 1 86 ? 17.324 9.303 7.659 1.00 92.19 86 GLU A O 1
ATOM 734 N N . TRP A 1 87 ? 15.862 8.134 6.404 1.00 90.06 87 TRP A N 1
ATOM 735 C CA . TRP A 1 87 ? 16.866 7.368 5.673 1.00 90.06 87 TRP A CA 1
ATOM 736 C C . TRP A 1 87 ? 17.870 8.291 4.974 1.00 90.06 87 TRP A C 1
ATOM 738 O O . TRP A 1 87 ? 19.076 8.144 5.161 1.00 90.06 87 TRP A O 1
ATOM 748 N N . ARG A 1 88 ? 17.386 9.307 4.248 1.00 89.06 88 ARG A N 1
ATOM 749 C CA . ARG A 1 88 ? 18.235 10.259 3.517 1.00 89.06 88 ARG A CA 1
ATOM 750 C C . ARG A 1 88 ? 19.133 11.088 4.438 1.00 89.06 88 ARG A C 1
ATOM 752 O O . ARG A 1 88 ? 20.283 11.355 4.091 1.00 89.06 88 ARG A O 1
ATOM 759 N N . ASN A 1 89 ? 18.615 11.504 5.593 1.00 89.19 89 ASN A N 1
ATOM 760 C CA . ASN A 1 89 ? 19.389 12.241 6.590 1.00 89.19 89 ASN A CA 1
ATOM 761 C C . ASN A 1 89 ? 20.454 11.342 7.234 1.00 89.19 89 ASN A C 1
ATOM 763 O O . ASN A 1 89 ? 21.586 11.779 7.426 1.00 89.19 89 ASN A O 1
ATOM 767 N N . ALA A 1 90 ? 20.113 10.084 7.528 1.00 87.75 90 ALA A N 1
ATOM 768 C CA . ALA A 1 90 ? 21.016 9.125 8.156 1.00 87.75 90 ALA A CA 1
ATOM 769 C C . ALA A 1 90 ? 22.157 8.684 7.228 1.00 87.75 90 ALA A C 1
ATOM 771 O O . ALA A 1 90 ? 23.290 8.521 7.678 1.00 87.75 90 ALA A O 1
ATOM 772 N N . THR A 1 91 ? 21.890 8.509 5.931 1.00 82.06 91 THR A N 1
ATOM 773 C CA . THR A 1 91 ? 22.913 8.084 4.965 1.00 82.06 91 THR A CA 1
ATOM 774 C C . THR A 1 91 ? 23.769 9.236 4.443 1.00 82.06 91 THR A C 1
ATOM 776 O O . THR A 1 91 ? 24.747 8.988 3.739 1.00 82.06 91 THR A O 1
ATOM 779 N N . ASN A 1 92 ? 2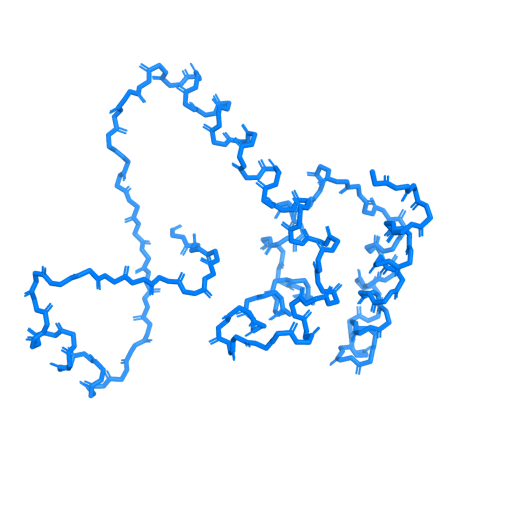3.427 10.489 4.780 1.00 69.19 92 ASN A N 1
ATOM 780 C CA . ASN A 1 92 ? 24.091 11.714 4.321 1.00 69.19 92 ASN A CA 1
ATOM 781 C C . ASN A 1 92 ? 24.290 11.751 2.792 1.00 69.19 92 ASN A C 1
ATOM 783 O O . ASN A 1 92 ? 25.240 12.348 2.277 1.00 69.19 92 ASN A O 1
ATOM 787 N N . SER A 1 93 ? 23.433 11.040 2.053 1.00 60.97 93 SER A N 1
ATOM 788 C CA . SER A 1 93 ? 23.740 10.650 0.688 1.00 60.97 93 SER A CA 1
ATOM 789 C C . SER A 1 93 ? 22.716 11.197 -0.300 1.00 60.97 93 SER A C 1
ATOM 791 O O . SER A 1 93 ? 21.545 10.831 -0.336 1.00 60.97 93 SER A O 1
ATOM 793 N N . GLY A 1 94 ? 23.204 12.049 -1.203 1.00 66.12 94 GLY A N 1
ATOM 794 C CA . GLY A 1 94 ? 22.585 12.272 -2.512 1.00 66.12 94 GLY A CA 1
ATOM 795 C C . GLY A 1 94 ? 22.809 11.091 -3.469 1.00 66.12 94 GLY A C 1
ATOM 796 O O . GLY A 1 94 ? 22.828 11.289 -4.680 1.00 66.12 94 GLY A O 1
ATOM 797 N N . SER A 1 95 ? 23.066 9.887 -2.943 1.00 72.75 95 SER A N 1
ATOM 798 C CA . SER A 1 95 ? 23.470 8.722 -3.724 1.00 72.75 95 SER A CA 1
ATOM 799 C C . SER A 1 95 ? 22.267 8.041 -4.362 1.00 72.75 95 SER A C 1
ATOM 801 O O . SER A 1 95 ? 21.229 7.848 -3.729 1.00 72.75 95 SER A O 1
ATOM 803 N N . ILE A 1 96 ? 22.444 7.613 -5.607 1.00 82.94 96 ILE A N 1
ATOM 804 C CA . ILE A 1 96 ? 21.481 6.777 -6.322 1.00 82.94 96 ILE A CA 1
ATOM 805 C C . ILE A 1 96 ? 21.379 5.425 -5.604 1.00 82.94 96 ILE A C 1
ATOM 807 O O . ILE A 1 96 ? 22.398 4.788 -5.340 1.00 82.94 96 ILE A O 1
ATOM 811 N N . VAL A 1 97 ? 20.153 4.993 -5.300 1.00 87.00 97 VAL A N 1
ATOM 812 C CA . VAL A 1 97 ? 19.872 3.651 -4.770 1.00 87.00 97 VAL A CA 1
ATOM 813 C C . VAL A 1 97 ? 19.399 2.765 -5.911 1.00 87.00 97 VAL A C 1
ATOM 815 O O . VAL A 1 97 ? 18.444 3.103 -6.610 1.00 87.00 97 VAL A O 1
ATOM 818 N N . THR A 1 98 ? 20.051 1.618 -6.078 1.00 90.25 98 THR A N 1
ATOM 819 C CA . THR A 1 98 ? 19.630 0.594 -7.038 1.00 90.25 98 THR A CA 1
ATOM 820 C C . THR A 1 98 ? 18.768 -0.443 -6.326 1.00 90.25 98 THR A C 1
ATOM 822 O O . THR A 1 98 ? 19.222 -1.073 -5.374 1.00 90.25 98 THR A O 1
ATOM 825 N N . LEU A 1 99 ? 17.536 -0.628 -6.803 1.00 91.62 99 LEU A N 1
ATOM 826 C CA . LEU A 1 99 ? 16.549 -1.584 -6.285 1.00 91.62 99 LEU A 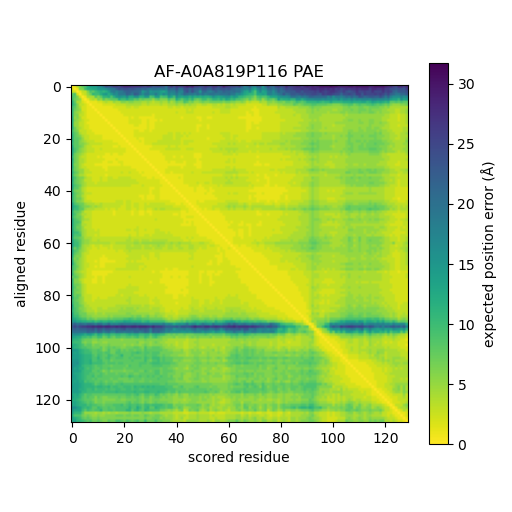CA 1
ATOM 827 C C . LEU A 1 99 ? 16.099 -2.527 -7.412 1.00 91.62 99 LEU A C 1
ATOM 829 O O . LEU A 1 99 ? 16.262 -2.199 -8.590 1.00 91.62 99 LEU A O 1
ATOM 833 N N . TYR A 1 100 ? 15.531 -3.688 -7.072 1.00 93.94 100 TYR A N 1
ATOM 834 C CA . TYR A 1 100 ? 15.233 -4.744 -8.045 1.00 93.94 100 TYR A CA 1
ATOM 835 C C . TYR A 1 100 ? 13.833 -5.325 -7.856 1.00 93.94 100 TYR A C 1
ATOM 837 O O . TYR A 1 100 ? 13.592 -6.139 -6.974 1.00 93.94 100 TYR A O 1
ATOM 845 N N . ARG A 1 101 ? 12.926 -5.030 -8.790 1.00 89.38 101 ARG A N 1
ATOM 846 C CA . ARG A 1 101 ? 11.575 -5.598 -8.789 1.00 89.38 101 ARG A CA 1
ATOM 847 C C . ARG A 1 101 ? 11.422 -6.713 -9.820 1.00 89.38 101 ARG A C 1
ATOM 849 O O . ARG A 1 101 ? 11.538 -6.477 -11.022 1.00 89.38 101 ARG A O 1
ATOM 856 N N . GLY A 1 102 ? 11.043 -7.903 -9.360 1.00 90.75 102 GLY A N 1
ATOM 857 C CA . GLY A 1 102 ? 10.522 -8.954 -10.234 1.00 90.75 102 GLY A CA 1
ATOM 858 C C . GLY A 1 102 ? 9.100 -8.630 -10.703 1.00 90.75 102 GLY A C 1
ATOM 859 O O . GLY A 1 102 ? 8.241 -8.283 -9.894 1.00 90.75 102 GLY A O 1
ATOM 860 N N . GLN A 1 103 ? 8.829 -8.757 -12.003 1.00 86.62 103 GLN A N 1
ATOM 861 C CA . GLN A 1 103 ? 7.495 -8.536 -12.565 1.00 86.62 103 GLN A CA 1
ATOM 862 C C . GLN A 1 103 ? 7.182 -9.603 -13.617 1.00 86.62 103 GLN A C 1
ATOM 864 O O . GLN A 1 103 ? 7.892 -9.744 -14.612 1.00 86.62 103 GLN A O 1
ATOM 869 N N . VAL A 1 104 ? 6.084 -10.331 -13.415 1.00 89.81 104 VAL A N 1
ATOM 870 C CA . VAL A 1 104 ? 5.542 -11.231 -14.437 1.00 89.81 104 VAL A CA 1
ATOM 871 C C . VAL A 1 104 ? 4.805 -10.391 -15.475 1.00 89.81 104 VAL A C 1
ATOM 873 O O . VAL A 1 104 ? 3.927 -9.596 -15.133 1.00 89.81 104 VAL A O 1
ATOM 876 N N . VAL A 1 105 ? 5.166 -10.564 -16.744 1.00 89.31 105 VAL A N 1
ATOM 877 C CA . VAL A 1 105 ? 4.546 -9.873 -17.879 1.00 89.31 105 VAL A CA 1
ATOM 878 C C . VAL A 1 105 ? 4.269 -10.855 -19.007 1.00 89.31 105 VAL A C 1
ATOM 880 O O . VAL A 1 105 ? 5.015 -11.814 -19.207 1.00 89.31 105 VAL A O 1
ATOM 883 N N . ASN A 1 106 ? 3.198 -10.617 -19.763 1.00 94.25 106 ASN A N 1
ATOM 884 C CA . ASN A 1 106 ? 2.910 -11.423 -20.943 1.00 94.25 106 ASN A CA 1
ATOM 885 C C . ASN A 1 106 ? 3.840 -11.035 -22.115 1.00 94.25 106 ASN A C 1
ATOM 887 O O . ASN A 1 106 ? 4.510 -9.996 -22.108 1.00 94.25 106 ASN A O 1
ATOM 891 N N . LYS A 1 107 ? 3.899 -11.902 -23.133 1.00 95.88 107 LYS A N 1
ATOM 892 C CA . LYS A 1 107 ? 4.781 -11.716 -24.296 1.00 95.88 107 LYS A CA 1
ATOM 893 C C . LYS A 1 107 ? 4.475 -10.421 -25.052 1.00 95.88 107 LYS A C 1
ATOM 895 O O . LYS A 1 107 ? 5.406 -9.761 -25.503 1.00 95.88 107 LYS A O 1
ATOM 900 N N . GLU A 1 108 ? 3.202 -10.067 -25.180 1.00 95.44 108 GLU A N 1
ATOM 901 C CA . GLU A 1 108 ? 2.739 -8.882 -25.909 1.00 95.44 108 GLU A CA 1
ATOM 902 C C . GLU A 1 108 ? 3.203 -7.592 -25.235 1.00 95.44 108 GLU A C 1
ATOM 904 O O . GLU A 1 108 ? 3.837 -6.757 -25.875 1.00 95.44 108 GLU A O 1
ATOM 909 N N . PHE A 1 109 ? 2.991 -7.478 -23.924 1.00 90.94 109 PHE A N 1
ATOM 910 C CA . PHE A 1 109 ? 3.444 -6.355 -23.112 1.00 90.94 109 PHE A CA 1
ATOM 911 C C . PHE A 1 109 ? 4.964 -6.205 -23.163 1.00 90.94 109 PHE A C 1
ATOM 913 O O . PHE A 1 109 ? 5.473 -5.102 -23.337 1.00 90.94 109 PHE A O 1
ATOM 920 N N . ARG A 1 110 ? 5.712 -7.316 -23.090 1.00 92.12 110 ARG A N 1
ATOM 921 C CA . ARG A 1 110 ? 7.172 -7.282 -23.251 1.00 92.12 110 ARG A CA 1
ATOM 922 C C . ARG A 1 110 ? 7.583 -6.731 -24.620 1.00 92.12 110 ARG A C 1
ATOM 924 O O . ARG A 1 110 ? 8.522 -5.947 -24.698 1.00 92.12 110 ARG A O 1
ATOM 931 N N . LEU A 1 111 ? 6.909 -7.145 -25.695 1.00 95.31 111 LEU A N 1
ATOM 932 C CA . LEU A 1 111 ? 7.194 -6.649 -27.045 1.00 95.31 111 LEU A CA 1
ATOM 933 C C . LEU A 1 111 ? 6.848 -5.162 -27.195 1.00 95.31 111 LEU A C 1
ATOM 935 O O . LEU A 1 111 ? 7.594 -4.447 -27.856 1.00 95.31 111 LEU A O 1
ATOM 939 N N . ASP A 1 112 ? 5.760 -4.690 -26.582 1.00 92.75 112 ASP A N 1
ATOM 940 C CA . ASP A 1 112 ? 5.410 -3.263 -26.565 1.00 92.75 112 ASP A CA 1
ATOM 941 C C . ASP A 1 112 ? 6.447 -2.433 -25.791 1.00 92.75 112 ASP A C 1
ATOM 943 O O . ASP A 1 112 ? 6.920 -1.422 -26.305 1.00 92.75 112 ASP A O 1
ATOM 947 N N . LEU A 1 113 ? 6.903 -2.907 -24.624 1.00 90.88 113 LEU A N 1
ATOM 948 C CA . LEU A 1 113 ? 7.970 -2.250 -23.859 1.00 90.88 113 LEU A CA 1
ATOM 949 C C . LEU A 1 113 ? 9.266 -2.106 -24.667 1.00 90.88 113 LEU A C 1
ATOM 951 O O . LEU A 1 113 ? 9.859 -1.030 -24.683 1.00 90.88 113 LEU A O 1
ATOM 955 N N . LEU A 1 114 ? 9.694 -3.165 -25.366 1.00 92.19 114 LEU A N 1
ATOM 956 C CA . LEU A 1 114 ? 10.906 -3.127 -26.197 1.00 92.19 114 LEU A CA 1
ATOM 957 C C . LEU A 1 114 ? 10.792 -2.121 -27.351 1.00 92.19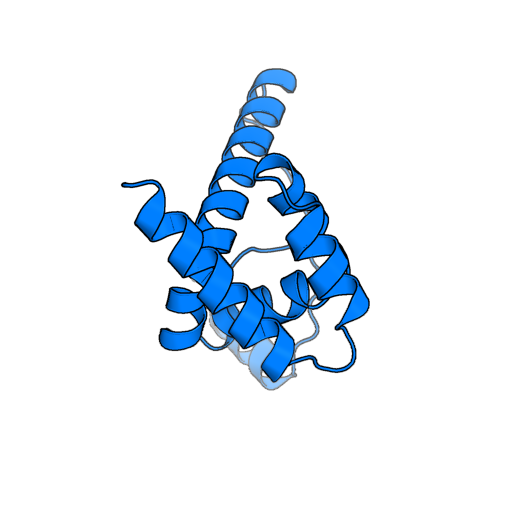 114 LEU A C 1
ATOM 959 O O . LEU A 1 114 ? 11.782 -1.490 -27.710 1.00 92.19 114 LEU A O 1
ATOM 963 N N . LYS A 1 115 ? 9.591 -1.929 -27.912 1.00 95.38 115 LYS A N 1
ATOM 964 C CA . LYS A 1 115 ? 9.340 -0.923 -28.960 1.00 95.38 115 LYS A CA 1
ATOM 965 C C . LYS A 1 115 ? 9.386 0.517 -28.439 1.00 95.38 115 LYS A C 1
ATOM 967 O O . LYS A 1 115 ? 9.535 1.436 -29.236 1.00 95.38 115 LYS A O 1
ATOM 972 N N . ARG A 1 116 ? 9.247 0.719 -27.127 1.00 93.31 116 ARG A N 1
ATOM 973 C CA . ARG A 1 116 ? 9.169 2.031 -26.459 1.00 93.31 116 ARG A CA 1
ATOM 974 C C . ARG A 1 116 ? 10.457 2.396 -25.714 1.00 93.31 116 ARG A C 1
ATOM 976 O O . ARG A 1 116 ? 10.423 3.144 -24.737 1.00 93.31 116 ARG A O 1
ATOM 983 N N . GLN A 1 117 ? 11.601 1.862 -26.141 1.00 92.81 117 GLN A N 1
ATOM 984 C CA . GLN A 1 117 ? 12.885 2.157 -25.508 1.00 92.81 117 GLN A CA 1
ATOM 985 C C . GLN A 1 117 ? 13.170 3.670 -25.506 1.00 92.81 117 GLN A C 1
ATOM 987 O O . GLN A 1 117 ? 12.983 4.352 -26.509 1.00 92.81 117 GLN A O 1
ATOM 992 N N . GLY A 1 118 ? 13.614 4.192 -24.360 1.00 92.88 118 GLY A N 1
ATOM 993 C CA . GLY A 1 118 ? 13.859 5.625 -24.159 1.00 92.88 118 GLY A CA 1
ATOM 994 C C . GLY A 1 118 ? 12.631 6.432 -23.717 1.00 92.88 118 GLY A C 1
ATOM 995 O O . GLY A 1 118 ? 12.771 7.617 -23.426 1.00 92.88 118 GLY A O 1
ATOM 996 N N . MET A 1 119 ? 11.446 5.819 -23.621 1.00 93.88 119 MET A N 1
ATOM 997 C CA . MET A 1 119 ? 10.249 6.472 -23.081 1.00 93.88 119 MET A CA 1
ATOM 998 C C . MET A 1 119 ? 10.163 6.368 -21.550 1.00 93.88 119 MET A C 1
ATOM 1000 O O . MET A 1 119 ? 10.738 5.473 -20.930 1.00 93.88 119 MET A O 1
ATOM 1004 N N . LEU A 1 120 ? 9.392 7.274 -20.941 1.00 91.69 1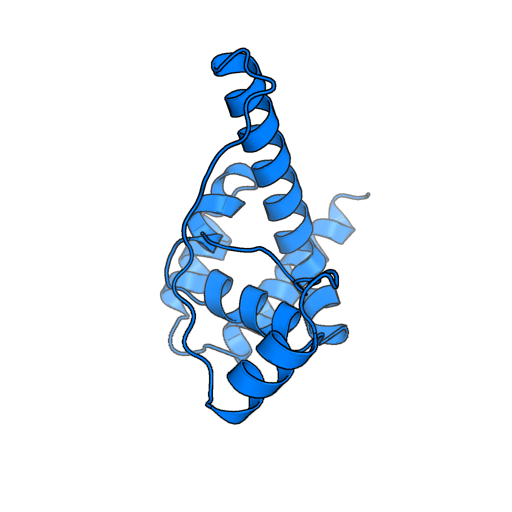20 LEU A N 1
ATOM 1005 C CA . LEU A 1 120 ? 9.081 7.242 -19.511 1.00 91.69 120 LEU A CA 1
ATOM 1006 C C . LEU A 1 120 ? 7.992 6.208 -19.201 1.00 91.69 120 LEU A C 1
ATOM 1008 O O . LEU A 1 120 ? 7.007 6.085 -19.931 1.00 91.69 120 LEU A O 1
ATOM 1012 N N . VAL A 1 121 ? 8.144 5.518 -18.071 1.00 86.88 121 VAL A N 1
ATOM 1013 C CA . VAL A 1 121 ? 7.127 4.626 -17.503 1.00 86.88 121 VAL A CA 1
ATOM 1014 C C . VAL A 1 121 ? 6.559 5.283 -16.253 1.00 86.88 121 VAL A C 1
ATOM 1016 O O . VAL A 1 121 ? 7.301 5.624 -15.335 1.00 86.88 121 VAL A O 1
ATOM 1019 N N . SER A 1 122 ? 5.238 5.442 -16.212 1.00 86.81 122 SER A N 1
ATOM 1020 C CA . SER A 1 122 ? 4.522 5.863 -15.009 1.00 86.81 122 SER A CA 1
ATOM 1021 C C . SER A 1 122 ? 3.902 4.646 -14.333 1.00 86.81 122 SER A C 1
ATOM 1023 O O . SER A 1 122 ? 3.267 3.820 -14.992 1.00 86.81 122 SER A O 1
ATOM 1025 N N . ALA A 1 123 ? 4.075 4.537 -13.019 1.00 82.94 123 ALA A N 1
ATOM 1026 C CA . ALA A 1 123 ? 3.393 3.543 -12.209 1.00 82.94 123 ALA A CA 1
ATOM 1027 C C . ALA A 1 123 ? 2.189 4.185 -11.515 1.00 82.94 123 ALA A C 1
ATOM 1029 O O . ALA A 1 123 ? 2.331 5.139 -10.753 1.00 82.94 123 ALA A O 1
ATOM 1030 N N . ASN A 1 124 ? 1.001 3.626 -11.739 1.00 80.94 124 ASN A N 1
ATOM 1031 C CA . ASN A 1 124 ? -0.228 4.067 -11.084 1.00 80.94 124 ASN A CA 1
ATOM 1032 C C . ASN A 1 124 ? -0.319 3.475 -9.668 1.00 80.94 124 ASN A C 1
ATOM 1034 O O . ASN A 1 124 ? -1.172 2.631 -9.410 1.00 80.94 124 ASN A O 1
ATOM 1038 N N . GLY A 1 125 ? 0.596 3.846 -8.765 1.00 85.38 125 GLY A N 1
ATOM 1039 C CA . GLY A 1 125 ? 0.574 3.412 -7.364 1.00 85.38 125 GLY A CA 1
ATOM 1040 C C . GLY A 1 125 ? 1.943 3.338 -6.688 1.00 85.38 125 GLY A C 1
ATOM 1041 O O . GLY A 1 125 ? 2.953 3.769 -7.240 1.00 85.38 125 GLY A O 1
ATOM 1042 N N . TYR A 1 126 ? 1.974 2.771 -5.478 1.00 89.50 126 TYR A N 1
ATOM 1043 C CA . TYR A 1 126 ? 3.219 2.548 -4.741 1.00 89.50 126 TYR A CA 1
ATOM 1044 C C . TYR A 1 126 ? 3.976 1.342 -5.306 1.00 89.50 126 TYR A C 1
ATOM 1046 O O . TYR A 1 126 ? 3.441 0.235 -5.405 1.00 89.50 126 TYR A O 1
ATOM 1054 N N . LEU A 1 127 ? 5.244 1.546 -5.652 1.00 88.31 127 LEU A N 1
ATOM 1055 C CA . LEU A 1 127 ? 6.125 0.486 -6.125 1.00 88.31 127 LEU A CA 1
ATOM 1056 C C . LEU A 1 127 ? 6.847 -0.171 -4.947 1.00 88.31 127 LEU A C 1
ATOM 1058 O O . LEU A 1 127 ? 7.683 0.448 -4.303 1.00 88.31 127 LEU A O 1
ATOM 1062 N N . SER A 1 128 ? 6.547 -1.443 -4.701 1.00 87.25 128 SER A N 1
ATOM 1063 C CA . SER A 1 128 ? 7.410 -2.337 -3.921 1.00 87.25 128 SER A CA 1
ATOM 1064 C C . SER A 1 128 ? 8.518 -2.883 -4.827 1.00 87.25 128 SER A C 1
ATOM 1066 O O . SER A 1 128 ? 8.211 -3.365 -5.925 1.00 87.25 128 SER A O 1
ATOM 1068 N N . THR A 1 129 ? 9.771 -2.769 -4.397 1.00 89.94 129 THR A N 1
ATOM 1069 C CA 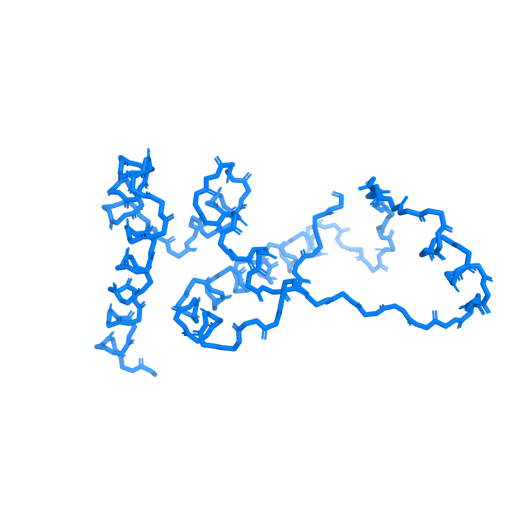. THR A 1 129 ? 10.995 -3.067 -5.163 1.00 89.94 129 THR A CA 1
ATOM 1070 C C . THR A 1 129 ? 12.000 -3.846 -4.339 1.00 89.94 129 THR A C 1
ATOM 1072 O O . THR A 1 129 ? 11.816 -3.886 -3.105 1.00 89.94 129 THR A O 1
#